Protein AF-A0A354I2G0-F1 (afdb_monomer_lite)

Structure (mmCIF, N/CA/C/O backbone):
data_AF-A0A354I2G0-F1
#
_entry.id   AF-A0A354I2G0-F1
#
loop_
_atom_site.group_PDB
_atom_site.id
_atom_site.type_symbol
_atom_site.label_atom_id
_atom_site.label_alt_id
_atom_site.label_comp_id
_atom_site.label_asym_id
_atom_site.label_entity_id
_atom_site.label_seq_id
_atom_site.pdbx_PDB_ins_code
_atom_site.Cartn_x
_atom_site.Cartn_y
_atom_site.Cartn_z
_atom_site.occupancy
_atom_site.B_iso_or_equiv
_atom_site.auth_seq_id
_atom_site.auth_comp_id
_atom_site.auth_asym_id
_atom_site.auth_atom_id
_atom_site.pdbx_PDB_model_num
ATOM 1 N N . MET A 1 1 ? 25.976 -7.163 1.289 1.00 33.53 1 MET A N 1
ATOM 2 C CA . MET A 1 1 ? 24.525 -7.352 1.067 1.00 33.53 1 MET A CA 1
ATOM 3 C C . MET A 1 1 ? 24.178 -6.792 -0.303 1.00 33.53 1 MET A C 1
ATOM 5 O O . MET A 1 1 ? 24.271 -5.586 -0.477 1.00 33.53 1 MET A O 1
ATOM 9 N N . GLY A 1 2 ? 23.880 -7.640 -1.290 1.00 37.50 2 GLY A N 1
ATOM 10 C CA . GLY A 1 2 ? 23.485 -7.170 -2.622 1.00 37.50 2 GLY A CA 1
ATOM 11 C C . GLY A 1 2 ? 22.076 -6.581 -2.589 1.00 37.50 2 GLY A C 1
ATOM 12 O O . GLY A 1 2 ? 21.170 -7.207 -2.040 1.00 37.50 2 GLY A O 1
ATOM 13 N N . LEU A 1 3 ? 21.894 -5.386 -3.153 1.00 42.41 3 LEU A N 1
ATOM 14 C CA . LEU A 1 3 ? 20.573 -4.836 -3.457 1.00 42.41 3 LEU A CA 1
ATOM 15 C C . LEU A 1 3 ? 19.829 -5.871 -4.312 1.00 42.41 3 LEU A C 1
ATOM 17 O O . LEU A 1 3 ? 20.297 -6.217 -5.397 1.00 42.41 3 LEU A O 1
ATOM 21 N N . LYS A 1 4 ? 18.706 -6.410 -3.819 1.00 52.19 4 LYS A N 1
ATOM 22 C CA . LYS A 1 4 ? 17.843 -7.268 -4.641 1.00 52.19 4 LYS A CA 1
ATOM 23 C C . LYS A 1 4 ? 17.420 -6.447 -5.858 1.00 52.19 4 LYS A C 1
ATOM 25 O O . LYS A 1 4 ? 16.772 -5.415 -5.705 1.00 52.19 4 LYS A O 1
ATOM 30 N N . LYS A 1 5 ? 17.821 -6.890 -7.051 1.00 59.59 5 LYS A N 1
ATOM 31 C CA . LYS A 1 5 ? 17.408 -6.283 -8.316 1.00 59.59 5 LYS A CA 1
ATOM 32 C C . LYS A 1 5 ? 15.882 -6.321 -8.356 1.00 59.59 5 LYS A C 1
ATOM 34 O O . LYS A 1 5 ? 15.290 -7.381 -8.186 1.00 59.59 5 LYS A O 1
ATOM 39 N N . GLN A 1 6 ? 15.247 -5.164 -8.501 1.00 67.69 6 GLN A N 1
ATOM 40 C CA . GLN A 1 6 ? 13.799 -5.095 -8.632 1.00 67.69 6 GLN A CA 1
ATOM 41 C C . GLN A 1 6 ? 13.417 -5.845 -9.922 1.00 67.69 6 GLN A C 1
ATOM 43 O O . GLN A 1 6 ? 13.826 -5.444 -11.006 1.00 67.69 6 GLN A O 1
ATOM 48 N N . GLU A 1 7 ? 12.696 -6.963 -9.820 1.00 82.50 7 GLU A N 1
ATOM 49 C CA . GLU A 1 7 ? 12.358 -7.805 -10.987 1.00 82.50 7 GLU A CA 1
ATOM 50 C C . GLU A 1 7 ? 11.074 -7.352 -11.695 1.00 82.50 7 GLU A C 1
ATOM 52 O O . GLU A 1 7 ? 10.722 -7.869 -12.754 1.00 82.50 7 GLU A O 1
ATOM 57 N N . ARG A 1 8 ? 10.343 -6.393 -11.112 1.00 89.38 8 ARG A N 1
ATOM 58 C CA . ARG A 1 8 ? 9.050 -5.907 -11.607 1.00 89.38 8 ARG A CA 1
ATOM 59 C C . ARG A 1 8 ? 8.933 -4.398 -11.497 1.00 89.38 8 ARG A C 1
ATOM 61 O O . ARG A 1 8 ? 9.442 -3.784 -10.563 1.00 89.38 8 ARG A O 1
ATOM 68 N N . CYS A 1 9 ? 8.217 -3.807 -12.446 1.00 92.06 9 CYS A N 1
ATOM 69 C CA . CYS A 1 9 ? 7.978 -2.376 -12.483 1.00 92.06 9 CYS A CA 1
ATOM 70 C C . CYS A 1 9 ? 7.007 -1.986 -11.368 1.00 92.06 9 CYS A C 1
ATOM 72 O O . CYS A 1 9 ? 5.858 -2.417 -11.378 1.00 92.06 9 CYS A O 1
ATOM 74 N N . MET A 1 10 ? 7.403 -1.073 -10.485 1.00 93.38 10 MET A N 1
ATOM 75 C CA . MET A 1 10 ? 6.540 -0.601 -9.393 1.00 93.38 10 MET A CA 1
ATOM 76 C C . MET A 1 10 ? 5.305 0.189 -9.858 1.00 93.38 10 MET A C 1
ATOM 78 O O . MET A 1 10 ? 4.366 0.391 -9.092 1.00 93.38 10 MET A O 1
ATOM 82 N N . GLY A 1 11 ? 5.270 0.612 -11.124 1.00 93.75 11 GLY A N 1
ATOM 83 C CA . GLY A 1 11 ? 4.133 1.318 -11.710 1.00 93.75 11 GLY A CA 1
ATOM 84 C C . GLY A 1 11 ? 3.026 0.423 -12.271 1.00 93.75 11 GLY A C 1
ATOM 85 O O . GLY A 1 11 ? 1.865 0.834 -12.265 1.00 93.75 11 GLY A O 1
ATOM 86 N N . CYS A 1 12 ? 3.367 -0.765 -12.786 1.00 94.12 12 CYS A N 1
ATOM 87 C CA . CYS A 1 12 ? 2.414 -1.657 -13.471 1.00 94.12 12 CYS A CA 1
ATOM 88 C C . CYS A 1 12 ? 2.581 -3.160 -13.181 1.00 94.12 12 CYS A C 1
ATOM 90 O O . CYS A 1 12 ? 1.804 -3.961 -13.697 1.00 94.12 12 CYS A O 1
ATOM 92 N N . MET A 1 13 ? 3.584 -3.544 -12.391 1.00 94.31 13 MET A N 1
ATOM 93 C CA 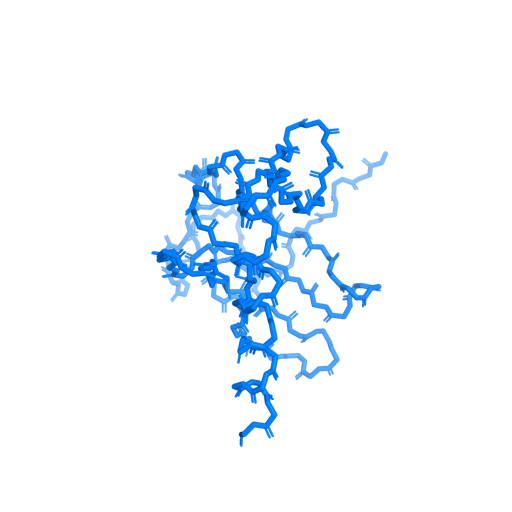. MET A 1 13 ? 3.915 -4.907 -11.948 1.00 94.31 13 MET A CA 1
ATOM 94 C C . MET A 1 13 ? 4.304 -5.920 -13.029 1.00 94.31 13 MET A C 1
ATOM 96 O O . MET A 1 13 ? 4.534 -7.100 -12.736 1.00 94.31 13 MET A O 1
ATOM 100 N N . LYS A 1 14 ? 4.468 -5.469 -14.275 1.00 91.75 14 LYS A N 1
ATOM 101 C CA . LYS A 1 14 ? 5.098 -6.280 -15.318 1.00 91.75 14 LYS A CA 1
ATOM 102 C C . LYS A 1 14 ? 6.573 -6.547 -14.981 1.00 91.75 14 LYS A C 1
ATOM 104 O O . LYS A 1 14 ? 7.194 -5.685 -14.348 1.00 91.75 14 LYS A O 1
ATOM 109 N N . PRO A 1 15 ? 7.126 -7.703 -15.393 1.00 88.56 15 PRO A N 1
ATOM 110 C CA . PRO A 1 15 ? 8.557 -7.971 -15.291 1.00 88.56 15 PRO A CA 1
ATOM 111 C C . PRO A 1 15 ? 9.384 -6.823 -15.878 1.00 88.56 15 PRO A C 1
ATOM 113 O O . PRO A 1 15 ? 8.990 -6.236 -16.887 1.00 88.56 15 PRO A O 1
ATOM 116 N N . LEU A 1 16 ? 10.490 -6.480 -15.222 1.00 80.31 16 LEU A N 1
ATOM 117 C CA . LEU A 1 16 ? 11.449 -5.504 -15.731 1.00 80.31 16 LEU A CA 1
ATOM 118 C C . LEU A 1 16 ? 12.427 -6.206 -16.664 1.00 80.31 16 LEU A C 1
ATOM 120 O O . LEU A 1 16 ? 13.171 -7.088 -16.247 1.00 80.31 16 LEU A O 1
ATOM 124 N N . ASP A 1 17 ? 12.442 -5.780 -17.917 1.00 71.25 17 ASP A N 1
ATOM 125 C CA . ASP A 1 17 ? 13.411 -6.191 -18.929 1.00 71.25 17 ASP A CA 1
ATOM 126 C C . ASP A 1 17 ? 14.645 -5.271 -18.991 1.00 71.25 17 ASP A C 1
ATOM 128 O O . ASP A 1 17 ? 15.557 -5.525 -19.772 1.00 71.25 17 ASP A O 1
ATOM 132 N N . TRP A 1 18 ? 14.700 -4.209 -18.177 1.00 64.44 18 TRP A N 1
ATOM 133 C CA . TRP A 1 18 ? 15.617 -3.091 -18.412 1.00 64.44 18 TRP A CA 1
ATOM 134 C C . TRP A 1 18 ? 15.700 -2.108 -17.208 1.00 64.44 18 TRP A C 1
ATOM 136 O O . TRP A 1 18 ? 15.004 -2.258 -16.201 1.00 64.44 18 TRP A O 1
ATOM 146 N N . ASP A 1 19 ? 16.586 -1.120 -17.302 1.00 63.09 19 ASP A N 1
ATOM 147 C CA . ASP A 1 19 ? 17.328 -0.448 -16.223 1.00 63.09 19 ASP A CA 1
ATOM 148 C C . ASP A 1 19 ? 16.883 1.008 -15.887 1.00 63.09 19 ASP A C 1
ATOM 150 O O . ASP A 1 19 ? 17.671 1.800 -15.370 1.00 63.09 19 ASP A O 1
ATOM 154 N N . GLY A 1 20 ? 15.601 1.375 -16.100 1.00 68.31 20 GLY A N 1
ATOM 155 C CA . GLY A 1 20 ? 15.055 2.710 -15.735 1.00 68.31 20 GLY A CA 1
ATOM 156 C C . GLY A 1 20 ? 13.507 2.888 -15.695 1.00 68.31 20 GLY A C 1
ATOM 157 O O . GLY A 1 20 ? 12.785 2.102 -15.085 1.00 68.31 20 GLY A O 1
ATOM 158 N N . ARG A 1 21 ? 12.989 3.945 -16.362 1.00 81.94 21 ARG A N 1
ATOM 159 C CA . ARG A 1 21 ? 11.584 4.274 -16.805 1.00 81.94 21 ARG A CA 1
ATOM 160 C C . ARG A 1 21 ? 10.736 3.277 -17.663 1.00 81.94 21 ARG A C 1
ATOM 162 O O . ARG A 1 21 ? 10.840 3.252 -18.887 1.00 81.94 21 ARG A O 1
ATOM 169 N N . CYS A 1 22 ? 9.861 2.474 -17.062 1.00 87.88 22 CYS A N 1
ATOM 170 C CA . CYS A 1 22 ? 9.281 1.263 -17.675 1.00 87.88 22 CYS A CA 1
ATOM 171 C C . CYS A 1 22 ? 8.781 1.411 -19.133 1.00 87.88 22 CYS A C 1
ATOM 173 O O . CYS A 1 22 ? 7.898 2.223 -19.392 1.00 87.88 22 CYS A O 1
ATOM 175 N N . SER A 1 23 ? 9.240 0.555 -20.055 1.00 87.44 23 SER A N 1
ATOM 176 C CA . SER A 1 23 ? 8.803 0.516 -21.467 1.00 87.44 23 SER A CA 1
ATOM 177 C C . SER A 1 23 ? 7.292 0.302 -21.648 1.00 87.44 23 SER A C 1
ATOM 179 O O . SER A 1 23 ? 6.692 0.796 -22.598 1.00 87.44 23 SER A O 1
ATOM 181 N N . SER A 1 24 ? 6.652 -0.404 -20.710 1.00 90.06 24 SER A N 1
ATOM 182 C CA . SER A 1 24 ? 5.223 -0.734 -20.775 1.00 90.06 24 SER A CA 1
ATOM 183 C C . SER A 1 24 ? 4.284 0.355 -20.252 1.00 90.06 24 SER A C 1
ATOM 185 O O . SER A 1 24 ? 3.132 0.397 -20.676 1.00 90.06 24 SER A O 1
ATOM 187 N N . CYS A 1 25 ? 4.704 1.173 -19.283 1.00 92.12 25 CYS A N 1
ATOM 188 C CA . CYS A 1 25 ? 3.816 2.159 -18.644 1.00 92.12 25 CYS A CA 1
ATOM 189 C C . CYS A 1 25 ? 4.446 3.539 -18.415 1.00 92.12 25 CYS A C 1
ATOM 191 O O . CYS A 1 25 ? 3.795 4.427 -17.872 1.00 92.12 25 CYS A O 1
ATOM 193 N N . GLY A 1 26 ? 5.713 3.723 -18.781 1.00 90.25 26 GLY A N 1
ATOM 194 C CA . GLY A 1 26 ? 6.455 4.972 -18.630 1.00 90.25 26 GLY A CA 1
ATOM 195 C C . GLY A 1 26 ? 6.839 5.336 -17.193 1.00 90.25 26 GLY A C 1
ATOM 196 O O . GLY A 1 26 ? 7.336 6.444 -16.987 1.00 90.25 26 GLY A O 1
ATOM 197 N N . PHE A 1 27 ? 6.612 4.455 -16.210 1.00 91.25 27 PHE A N 1
ATOM 198 C CA . PHE A 1 27 ? 6.908 4.720 -14.799 1.00 91.25 27 PHE A CA 1
ATOM 199 C C . PHE A 1 27 ? 8.414 4.783 -14.533 1.00 91.25 27 PHE A C 1
ATOM 201 O O . PHE A 1 27 ? 9.111 3.796 -14.752 1.00 91.25 27 PHE A O 1
ATOM 208 N N . ASP A 1 28 ? 8.892 5.917 -14.026 1.00 88.75 28 ASP A N 1
ATOM 209 C CA . ASP A 1 28 ? 10.288 6.155 -13.654 1.00 88.75 28 ASP A CA 1
ATOM 210 C C . ASP A 1 28 ? 10.448 6.102 -12.132 1.00 88.75 28 ASP A C 1
ATOM 212 O O . ASP A 1 28 ? 10.017 7.014 -11.426 1.00 88.75 28 ASP A O 1
ATOM 216 N N . GLN A 1 29 ? 11.065 5.032 -11.628 1.00 84.94 29 GLN A N 1
ATOM 217 C CA . GLN A 1 29 ? 11.270 4.847 -10.190 1.00 84.94 29 GLN A CA 1
ATOM 218 C C . GLN A 1 29 ? 12.225 5.894 -9.600 1.00 84.94 29 GLN A C 1
ATOM 220 O O . GLN A 1 29 ? 12.044 6.288 -8.453 1.00 84.94 29 GLN A O 1
ATOM 225 N N . ASN A 1 30 ? 13.181 6.406 -10.383 1.00 84.06 30 ASN A N 1
ATOM 226 C CA . ASN A 1 30 ? 14.151 7.399 -9.909 1.00 84.06 30 ASN A CA 1
ATOM 227 C C . ASN A 1 30 ? 13.527 8.786 -9.708 1.00 84.06 30 ASN A C 1
ATOM 229 O O . ASN A 1 30 ? 14.110 9.637 -9.043 1.00 84.06 30 ASN A O 1
ATOM 233 N N . LYS A 1 31 ? 12.349 9.025 -10.295 1.00 87.00 31 LYS A N 1
ATOM 234 C CA . LYS A 1 31 ? 11.596 10.281 -10.167 1.00 87.00 31 LYS A CA 1
ATOM 235 C C . LYS A 1 31 ? 10.363 10.149 -9.277 1.00 87.00 31 LYS A C 1
ATOM 237 O O . LYS A 1 31 ? 9.584 11.095 -9.180 1.00 87.00 31 LYS A O 1
ATOM 242 N N . TYR A 1 32 ? 10.148 8.984 -8.669 1.00 87.81 32 TYR A N 1
ATOM 243 C CA . TYR A 1 32 ? 8.983 8.755 -7.830 1.00 87.81 32 TYR A CA 1
ATOM 244 C C . TYR A 1 32 ? 9.200 9.371 -6.447 1.00 87.81 32 TYR A C 1
ATOM 246 O O . TYR A 1 32 ? 9.969 8.855 -5.640 1.00 87.81 32 TYR A O 1
ATOM 254 N N . LEU A 1 33 ? 8.517 10.486 -6.191 1.00 83.94 33 LEU A N 1
ATOM 255 C CA . LEU A 1 33 ? 8.482 11.125 -4.881 1.00 83.94 33 LEU A CA 1
ATOM 256 C C . LEU A 1 33 ? 7.438 10.419 -4.012 1.00 83.94 33 LEU A C 1
ATOM 258 O O . LEU A 1 33 ? 6.295 10.235 -4.430 1.00 83.94 33 LEU A O 1
ATOM 262 N N . VAL A 1 34 ? 7.856 9.990 -2.823 1.00 81.50 34 VAL A N 1
ATOM 263 C CA . VAL A 1 34 ? 7.011 9.290 -1.850 1.00 81.50 34 VAL A CA 1
ATOM 264 C C . VAL A 1 34 ? 6.685 10.266 -0.729 1.00 81.50 34 VAL A C 1
ATOM 266 O O . VAL A 1 34 ? 7.603 10.795 -0.105 1.00 81.50 34 VAL A O 1
ATOM 269 N N . GLU A 1 35 ? 5.399 10.491 -0.466 1.00 89.19 35 GLU A N 1
ATOM 270 C CA . GLU A 1 35 ? 4.982 11.233 0.725 1.00 89.19 35 GLU A CA 1
ATOM 271 C C . GLU A 1 35 ? 5.339 10.443 2.000 1.00 89.19 35 GLU A C 1
ATOM 273 O O . GLU A 1 35 ? 5.248 9.211 1.991 1.00 89.19 35 GLU A O 1
ATOM 278 N N . PRO A 1 36 ? 5.711 11.100 3.116 1.00 87.12 36 PRO A N 1
ATOM 279 C CA . PRO A 1 36 ? 6.193 10.418 4.326 1.00 87.12 36 PRO A CA 1
ATOM 280 C C . PRO A 1 36 ? 5.198 9.435 4.953 1.00 87.12 36 PRO A C 1
ATOM 282 O O . PRO A 1 36 ? 5.584 8.553 5.722 1.00 87.12 36 PRO A O 1
ATOM 285 N N . HIS A 1 37 ? 3.908 9.588 4.656 1.00 91.62 37 HIS A N 1
ATOM 286 C CA . HIS A 1 37 ? 2.869 8.700 5.156 1.00 91.62 37 HIS A CA 1
ATOM 287 C C . HIS A 1 37 ? 2.525 7.564 4.199 1.00 91.62 37 HIS A C 1
ATOM 289 O O . HIS A 1 37 ? 1.716 6.731 4.588 1.00 91.62 37 HIS A O 1
ATOM 295 N N . TYR A 1 38 ? 3.094 7.474 2.997 1.00 94.50 38 TYR A N 1
ATOM 296 C CA . TYR A 1 38 ? 2.869 6.349 2.082 1.00 94.50 38 TYR A CA 1
ATOM 297 C C . TYR A 1 38 ? 3.794 5.176 2.389 1.00 94.50 38 TYR A C 1
ATOM 299 O O . TYR A 1 38 ? 4.947 5.357 2.775 1.00 94.50 38 TYR A O 1
ATOM 307 N N . LEU A 1 39 ? 3.318 3.952 2.153 1.00 94.75 39 LEU A N 1
ATOM 308 C CA . LEU A 1 39 ? 4.213 2.797 2.153 1.00 94.75 39 LEU A CA 1
ATOM 309 C C . LEU A 1 39 ? 5.270 2.935 1.037 1.00 94.75 39 LEU A C 1
ATOM 311 O O . LEU A 1 39 ? 4.913 3.267 -0.099 1.00 94.75 39 LEU A O 1
ATOM 315 N N . PRO A 1 40 ? 6.557 2.659 1.326 1.00 93.00 40 PRO A N 1
ATOM 316 C CA . PRO A 1 40 ? 7.604 2.661 0.311 1.00 93.00 40 PRO A CA 1
ATOM 317 C C . PRO A 1 40 ? 7.349 1.665 -0.830 1.00 93.00 40 PRO A C 1
ATOM 319 O O . PRO A 1 40 ? 6.706 0.625 -0.668 1.00 93.00 40 PRO A O 1
ATOM 322 N N . LEU A 1 41 ? 7.923 1.955 -2.001 1.00 93.25 41 LEU A N 1
ATOM 323 C CA . LEU A 1 41 ? 7.923 1.005 -3.113 1.00 93.25 41 LEU A CA 1
ATOM 324 C C . LEU A 1 41 ? 8.639 -0.291 -2.717 1.00 93.25 41 LEU A C 1
ATOM 326 O O . LEU A 1 41 ? 9.719 -0.268 -2.129 1.00 93.25 41 LEU A O 1
ATOM 330 N N . GLY A 1 42 ? 8.058 -1.426 -3.092 1.00 92.81 42 GLY A N 1
ATOM 331 C CA . GLY A 1 42 ? 8.600 -2.746 -2.795 1.00 92.81 42 GLY A CA 1
ATOM 332 C C . GLY A 1 42 ? 8.329 -3.236 -1.374 1.00 92.81 42 GLY A C 1
ATOM 333 O O . GLY A 1 42 ? 8.779 -4.334 -1.047 1.00 92.81 42 GLY A O 1
ATOM 334 N N . THR A 1 43 ? 7.593 -2.486 -0.540 1.00 93.81 43 THR A N 1
ATOM 335 C CA . THR A 1 43 ? 7.164 -2.981 0.774 1.00 93.81 43 THR A CA 1
ATOM 336 C C . THR A 1 43 ? 6.430 -4.310 0.619 1.00 93.81 43 THR A C 1
ATOM 338 O O . THR A 1 43 ? 5.520 -4.451 -0.198 1.00 93.81 43 THR A O 1
ATOM 341 N N . LEU A 1 44 ? 6.854 -5.294 1.411 1.00 94.69 44 LEU A N 1
ATOM 342 C CA . LEU A 1 44 ? 6.304 -6.641 1.418 1.00 94.69 44 LEU A CA 1
ATOM 343 C C . LEU A 1 44 ? 5.284 -6.774 2.548 1.00 94.69 44 LEU A C 1
ATOM 345 O O . LEU A 1 44 ? 5.610 -6.557 3.714 1.00 94.69 44 LEU A O 1
ATOM 349 N N . LEU A 1 45 ? 4.055 -7.145 2.203 1.00 95.06 45 LEU A N 1
ATOM 350 C CA . LEU A 1 45 ? 2.959 -7.365 3.144 1.00 95.06 45 LEU A CA 1
ATOM 351 C C . LEU A 1 45 ? 2.682 -8.858 3.296 1.00 95.06 45 LEU A C 1
ATOM 353 O O . LEU A 1 45 ? 3.013 -9.650 2.412 1.00 95.06 45 LEU A O 1
ATOM 357 N N . LYS A 1 46 ? 2.055 -9.225 4.421 1.00 94.88 46 LYS A N 1
ATOM 358 C CA . LYS A 1 46 ? 1.624 -10.595 4.736 1.00 94.88 46 LYS A CA 1
ATOM 359 C C . LYS A 1 46 ? 2.718 -11.621 4.411 1.00 94.88 46 LYS A C 1
ATOM 361 O O . LYS A 1 46 ? 2.589 -12.429 3.502 1.00 94.88 46 LYS A O 1
ATOM 366 N N . ASN A 1 47 ? 3.846 -11.517 5.115 1.00 93.25 47 ASN A N 1
ATOM 367 C CA . ASN A 1 47 ? 5.010 -12.397 4.947 1.00 93.25 47 ASN A CA 1
ATOM 368 C C . ASN A 1 47 ? 5.570 -12.468 3.510 1.00 93.25 47 ASN A C 1
ATOM 370 O O . ASN A 1 47 ? 6.198 -13.454 3.138 1.00 93.25 47 ASN A O 1
ATOM 374 N N . GLY A 1 48 ? 5.372 -11.419 2.708 1.00 93.75 48 GLY A N 1
ATOM 375 C CA . GLY A 1 48 ? 5.873 -11.344 1.338 1.00 93.75 48 GLY A CA 1
ATOM 376 C C . GLY A 1 48 ? 4.889 -11.791 0.266 1.00 93.75 48 GLY A C 1
ATOM 377 O O . GLY A 1 48 ? 5.237 -11.699 -0.904 1.00 93.75 48 GLY A O 1
ATOM 378 N N . GLU A 1 49 ? 3.669 -12.203 0.610 1.00 96.88 49 GLU A N 1
ATOM 379 C CA . GLU A 1 49 ? 2.654 -12.578 -0.385 1.00 96.88 49 GLU A CA 1
ATOM 380 C C . GLU A 1 49 ? 2.298 -11.418 -1.325 1.00 96.88 49 GLU A C 1
ATOM 382 O O . GLU A 1 49 ? 2.063 -11.639 -2.512 1.00 96.88 49 GLU A O 1
ATOM 387 N N . TYR A 1 50 ? 2.309 -10.183 -0.816 1.00 97.25 50 TYR A N 1
ATOM 388 C CA . TYR A 1 50 ? 1.982 -8.995 -1.600 1.00 97.25 50 TYR A CA 1
ATOM 389 C C . TYR A 1 50 ? 3.133 -8.000 -1.604 1.00 97.25 50 TYR A C 1
ATOM 391 O O . TYR A 1 50 ? 3.694 -7.677 -0.558 1.00 97.25 50 TYR A O 1
ATOM 399 N N . MET A 1 51 ? 3.447 -7.471 -2.782 1.00 96.94 51 MET A N 1
ATOM 400 C CA . MET A 1 51 ? 4.426 -6.404 -2.963 1.00 96.94 51 MET A CA 1
ATOM 401 C C . MET A 1 51 ? 3.726 -5.098 -3.334 1.00 96.94 51 MET A C 1
ATOM 403 O O . MET A 1 51 ? 2.940 -5.063 -4.283 1.00 96.94 51 MET A O 1
ATOM 407 N N . VAL A 1 52 ? 4.031 -4.029 -2.603 1.00 96.69 52 VAL A N 1
ATOM 408 C CA . VAL A 1 52 ? 3.485 -2.683 -2.816 1.00 96.69 52 VAL A CA 1
ATOM 409 C C . VAL A 1 52 ? 4.245 -1.962 -3.932 1.00 96.69 52 VAL A C 1
ATOM 411 O O . VAL A 1 52 ? 5.471 -1.981 -3.987 1.00 96.69 52 VAL A O 1
ATOM 414 N N . GLY A 1 53 ? 3.509 -1.313 -4.828 1.00 95.88 53 GLY A N 1
ATOM 415 C CA . GLY A 1 53 ? 4.003 -0.412 -5.865 1.00 95.88 53 GLY A CA 1
ATOM 416 C C . GLY A 1 53 ? 3.576 1.030 -5.645 1.00 95.88 53 GLY A C 1
ATOM 417 O O . GLY A 1 53 ? 3.330 1.462 -4.524 1.00 95.88 53 GLY A O 1
ATOM 418 N N . ARG A 1 54 ? 3.479 1.790 -6.740 1.00 95.94 54 ARG A N 1
ATOM 419 C CA . ARG A 1 54 ? 3.080 3.201 -6.686 1.00 95.94 54 ARG A CA 1
ATOM 420 C C . ARG A 1 54 ? 1.672 3.384 -6.119 1.00 95.94 54 ARG A C 1
ATOM 422 O O . ARG A 1 54 ? 0.811 2.518 -6.286 1.00 95.94 54 ARG A O 1
ATOM 429 N N . VAL A 1 55 ? 1.410 4.565 -5.575 1.00 96.94 55 VAL A N 1
ATOM 430 C CA . VAL A 1 55 ? 0.058 5.014 -5.242 1.00 96.94 55 VAL A CA 1
ATOM 431 C C . VAL A 1 55 ? -0.748 5.187 -6.532 1.00 96.94 55 VAL A C 1
ATOM 433 O O . VAL A 1 55 ? -0.280 5.758 -7.521 1.00 96.94 55 VAL A O 1
ATOM 436 N N . LEU A 1 56 ? -1.957 4.634 -6.531 1.00 96.31 56 LEU A N 1
ATOM 437 C CA . LEU A 1 56 ? -2.969 4.799 -7.574 1.00 96.31 56 LEU A CA 1
ATOM 438 C C . LEU A 1 56 ? -3.926 5.944 -7.245 1.00 96.31 56 LEU A C 1
ATOM 440 O O . LEU A 1 56 ? -4.414 6.600 -8.161 1.00 96.31 56 LEU A O 1
ATOM 444 N N . GLY A 1 57 ? -4.166 6.192 -5.958 1.00 95.19 57 GLY A N 1
ATOM 445 C CA . GLY A 1 57 ? -4.933 7.333 -5.482 1.00 95.19 57 GLY A CA 1
ATOM 446 C C . GLY A 1 57 ? -4.982 7.397 -3.960 1.00 95.19 57 GLY A C 1
ATOM 447 O O . GLY A 1 57 ? -4.851 6.379 -3.281 1.00 95.19 57 GLY A O 1
ATOM 448 N N . GLU A 1 58 ? -5.202 8.598 -3.446 1.00 95.12 58 GLU A N 1
ATOM 449 C CA . GLU A 1 58 ? -5.465 8.881 -2.039 1.00 95.12 58 GLU A CA 1
ATOM 450 C C . GLU A 1 58 ? -6.746 9.714 -1.946 1.00 95.12 58 GLU A C 1
ATOM 452 O O . GLU A 1 58 ? -6.968 10.631 -2.739 1.00 95.12 58 GLU A O 1
ATOM 457 N N . GLY A 1 59 ? -7.597 9.375 -0.984 1.00 89.50 59 GLY A N 1
ATOM 458 C CA . GLY A 1 59 ? -8.766 10.165 -0.616 1.00 89.50 59 GLY A CA 1
ATOM 459 C C . GLY A 1 59 ? -8.908 10.223 0.900 1.00 89.50 59 GLY A C 1
ATOM 460 O O . GLY A 1 59 ? -8.132 9.611 1.628 1.00 89.50 59 GLY A O 1
ATOM 461 N N . GLY A 1 60 ? -9.940 10.908 1.397 1.00 87.19 60 GLY A N 1
ATOM 462 C CA . GLY A 1 60 ? -10.108 11.135 2.841 1.00 87.19 60 GLY A CA 1
ATOM 463 C C . GLY A 1 60 ? -10.200 9.871 3.710 1.00 87.19 60 GLY A C 1
ATOM 464 O O . GLY A 1 60 ? -10.001 9.954 4.916 1.00 87.19 60 GLY A O 1
ATOM 465 N N . PHE A 1 61 ? -10.473 8.704 3.119 1.00 87.62 61 PHE A N 1
ATOM 466 C CA . PHE A 1 61 ? -10.667 7.440 3.837 1.00 87.62 61 PHE A CA 1
ATOM 467 C C . PHE A 1 61 ? -9.517 6.438 3.689 1.00 87.62 61 PHE A C 1
ATOM 469 O O . PHE A 1 61 ? -9.513 5.417 4.379 1.00 87.62 61 PHE A O 1
ATOM 476 N N . GLY A 1 62 ? -8.564 6.675 2.788 1.00 94.50 62 GLY A N 1
ATOM 477 C CA . GLY A 1 62 ? -7.491 5.716 2.580 1.00 94.50 62 GLY A CA 1
ATOM 478 C C . GLY A 1 62 ? -6.634 5.950 1.353 1.00 94.50 62 GLY A C 1
ATOM 479 O O . GLY A 1 62 ? -6.881 6.839 0.534 1.00 94.50 62 GLY A O 1
ATOM 480 N N . ILE A 1 63 ? -5.641 5.077 1.228 1.00 96.75 63 ILE A N 1
ATOM 481 C CA . ILE A 1 63 ? -4.654 5.087 0.152 1.00 96.75 63 ILE A CA 1
ATOM 482 C C . ILE A 1 63 ? -4.816 3.794 -0.641 1.00 96.75 63 ILE A C 1
ATOM 484 O O . ILE A 1 63 ? -4.948 2.712 -0.075 1.00 96.75 63 ILE A O 1
ATOM 488 N N . THR A 1 64 ? -4.828 3.891 -1.964 1.00 97.31 64 THR A N 1
ATOM 489 C CA . THR A 1 64 ? -4.862 2.729 -2.854 1.00 97.31 64 THR A CA 1
ATOM 490 C C . THR A 1 64 ? -3.538 2.623 -3.587 1.00 97.31 64 THR A C 1
ATOM 492 O O . THR A 1 64 ? -3.134 3.557 -4.278 1.00 97.31 64 THR A O 1
ATOM 495 N N . TYR A 1 65 ? -2.882 1.474 -3.482 1.00 97.88 65 TYR A N 1
ATOM 496 C CA . TYR A 1 65 ? -1.603 1.181 -4.117 1.00 97.88 65 TYR A CA 1
ATOM 497 C C . TYR A 1 65 ? -1.773 0.175 -5.252 1.00 97.88 65 TYR A C 1
ATOM 499 O O . TYR A 1 65 ? -2.628 -0.713 -5.209 1.00 97.88 65 TYR A O 1
ATOM 507 N N . MET A 1 66 ? -0.901 0.272 -6.252 1.00 98.00 66 MET A N 1
ATOM 508 C CA . MET A 1 66 ? -0.618 -0.843 -7.144 1.00 98.00 66 MET A CA 1
ATOM 509 C C . MET A 1 66 ? 0.012 -1.949 -6.304 1.00 98.00 66 MET A C 1
ATOM 511 O O . MET A 1 66 ? 0.905 -1.678 -5.508 1.00 98.00 66 MET A O 1
ATOM 515 N N . GLY A 1 67 ? -0.425 -3.184 -6.487 1.00 97.81 67 GLY A N 1
ATOM 516 C CA . GLY A 1 67 ? 0.121 -4.336 -5.791 1.00 97.81 67 GLY A CA 1
ATOM 517 C C . GLY A 1 67 ? 0.425 -5.479 -6.741 1.00 97.81 67 GLY A C 1
ATOM 518 O O . GLY A 1 67 ? -0.108 -5.554 -7.851 1.00 97.81 67 GLY A O 1
ATOM 519 N N . PHE A 1 68 ? 1.274 -6.389 -6.290 1.00 97.81 68 PHE A N 1
ATOM 520 C CA . PHE A 1 68 ? 1.510 -7.662 -6.952 1.00 97.81 68 PHE A CA 1
ATOM 521 C C . PHE A 1 68 ? 1.339 -8.799 -5.955 1.00 97.81 68 PHE A C 1
ATOM 523 O O . PHE A 1 68 ? 2.020 -8.816 -4.933 1.00 97.81 68 PHE A O 1
ATOM 530 N N . ASP A 1 69 ? 0.438 -9.724 -6.264 1.00 97.69 69 ASP A N 1
ATOM 531 C CA . ASP A 1 69 ? 0.279 -10.986 -5.548 1.00 97.69 69 ASP A CA 1
ATOM 532 C C . ASP A 1 69 ? 1.301 -11.989 -6.099 1.00 97.69 69 ASP A C 1
ATOM 534 O O . ASP A 1 69 ? 1.273 -12.329 -7.286 1.00 97.69 69 ASP A O 1
ATOM 538 N N . GLN A 1 70 ? 2.228 -12.435 -5.251 1.00 94.50 70 GLN A N 1
ATOM 539 C CA . GLN A 1 70 ? 3.292 -13.360 -5.641 1.00 94.50 70 GLN A CA 1
ATOM 540 C C . GLN A 1 70 ? 2.803 -14.799 -5.830 1.00 94.50 70 GLN A C 1
ATOM 542 O O . GLN A 1 70 ? 3.433 -15.549 -6.572 1.00 94.50 70 GLN A O 1
ATOM 547 N N . ASN A 1 71 ? 1.686 -15.180 -5.209 1.00 95.62 71 ASN A N 1
ATOM 548 C CA . ASN A 1 71 ? 1.119 -16.521 -5.329 1.00 95.62 71 ASN A CA 1
ATOM 549 C C . ASN A 1 71 ? 0.326 -16.657 -6.630 1.00 95.62 71 ASN A C 1
ATOM 551 O O . ASN A 1 71 ? 0.473 -17.637 -7.356 1.00 95.62 71 ASN A O 1
ATOM 555 N N . LEU A 1 72 ? -0.493 -15.650 -6.941 1.00 96.19 72 LEU A N 1
ATOM 556 C CA . LEU A 1 72 ? -1.306 -15.619 -8.161 1.00 96.19 72 LEU A CA 1
ATOM 557 C C . LEU A 1 72 ? -0.551 -15.053 -9.371 1.00 96.19 72 LEU A C 1
ATOM 559 O O . LEU A 1 72 ? -1.056 -15.091 -10.492 1.00 96.19 72 LEU A O 1
ATOM 563 N N . LEU A 1 73 ? 0.652 -14.515 -9.150 1.00 94.69 73 LEU A N 1
ATOM 564 C CA . LEU A 1 73 ? 1.475 -13.832 -10.149 1.00 94.69 73 LEU A CA 1
ATOM 565 C C . LEU A 1 73 ? 0.714 -12.727 -10.898 1.00 94.69 73 LEU A C 1
ATOM 567 O O . LEU A 1 73 ? 0.925 -12.490 -12.092 1.00 94.69 73 LEU A O 1
ATOM 571 N N . SER A 1 74 ? -0.164 -12.027 -10.184 1.00 96.06 74 SER A N 1
ATOM 572 C CA . SER A 1 74 ? -1.111 -11.078 -10.760 1.00 96.06 74 SER A CA 1
ATOM 573 C C . SER A 1 74 ? -1.020 -9.702 -10.116 1.00 96.06 74 SER A C 1
ATOM 575 O O . SER A 1 74 ? -0.743 -9.562 -8.925 1.00 96.06 74 SER A O 1
ATOM 577 N N . ARG A 1 75 ? -1.313 -8.664 -10.906 1.00 96.62 75 ARG A N 1
ATOM 578 C CA . ARG A 1 75 ? -1.502 -7.307 -10.382 1.00 96.62 75 ARG A CA 1
ATOM 579 C C . ARG A 1 75 ? -2.792 -7.227 -9.565 1.00 96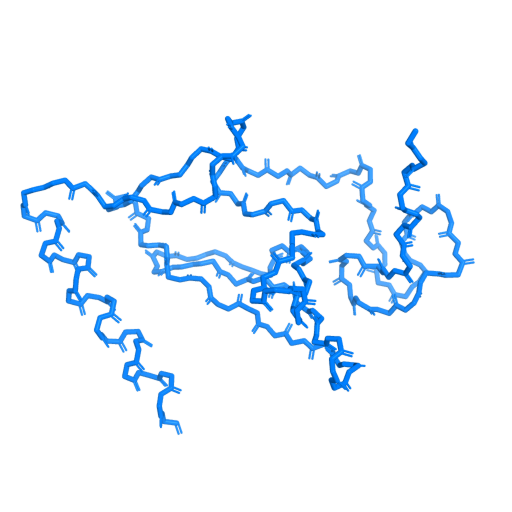.62 75 ARG A C 1
ATOM 581 O O . ARG A 1 75 ? -3.817 -7.762 -9.983 1.00 96.62 75 ARG A O 1
ATOM 588 N N . VAL A 1 76 ? -2.744 -6.494 -8.464 1.00 97.81 76 VAL A N 1
ATOM 589 C CA . VAL A 1 76 ? -3.884 -6.223 -7.581 1.00 97.81 76 VAL A CA 1
ATOM 590 C C . VAL A 1 76 ? -3.909 -4.743 -7.204 1.00 97.81 76 VAL A C 1
ATOM 592 O O . VAL A 1 76 ? -2.931 -4.024 -7.411 1.00 97.81 76 VAL A O 1
ATOM 595 N N . ALA A 1 77 ? -5.025 -4.278 -6.651 1.00 97.56 77 ALA A N 1
ATOM 596 C CA . ALA A 1 77 ? -5.075 -3.016 -5.926 1.00 97.56 77 ALA A CA 1
ATOM 597 C C . ALA A 1 77 ? -5.030 -3.322 -4.425 1.00 97.56 77 ALA A C 1
ATOM 599 O O . ALA A 1 77 ? -5.800 -4.151 -3.945 1.00 97.56 77 ALA A O 1
ATOM 600 N N . ILE A 1 78 ? -4.134 -2.668 -3.692 1.00 97.62 78 ILE A N 1
ATOM 601 C CA . ILE A 1 78 ? -4.044 -2.784 -2.233 1.00 97.62 78 ILE A CA 1
ATOM 602 C C . ILE A 1 78 ? -4.665 -1.522 -1.651 1.00 97.62 78 ILE A C 1
ATOM 604 O O . ILE A 1 78 ? -4.136 -0.431 -1.852 1.00 97.62 78 ILE A O 1
ATOM 608 N N . LYS A 1 79 ? -5.793 -1.658 -0.955 1.00 96.12 79 LYS A N 1
ATOM 609 C CA . LYS A 1 79 ? -6.461 -0.542 -0.281 1.00 96.12 79 LYS A CA 1
ATOM 610 C C . LYS A 1 79 ? -6.040 -0.536 1.185 1.00 96.12 79 LYS A C 1
ATOM 612 O O . LYS A 1 79 ? -6.259 -1.505 1.904 1.00 96.12 79 LYS A O 1
ATOM 617 N N . GLU A 1 80 ? -5.430 0.552 1.616 1.00 96.31 80 GLU A N 1
ATOM 618 C CA . GLU A 1 80 ? -5.065 0.806 3.001 1.00 96.31 80 GLU A CA 1
ATOM 619 C C . GLU A 1 80 ? -6.102 1.726 3.640 1.00 96.31 80 GLU A C 1
ATOM 621 O O . GLU A 1 80 ? -6.410 2.795 3.105 1.00 96.31 80 GLU A O 1
ATOM 626 N N . TYR A 1 81 ? -6.616 1.330 4.804 1.00 96.38 81 TYR A N 1
ATOM 627 C CA . TYR A 1 81 ? -7.424 2.222 5.623 1.00 96.38 81 TYR A CA 1
ATOM 628 C C . TYR A 1 81 ? -6.519 3.267 6.284 1.00 96.38 81 TYR A C 1
ATOM 630 O O . TYR A 1 81 ? -5.765 2.967 7.209 1.00 96.38 81 TYR A O 1
ATOM 638 N N . TYR A 1 82 ? -6.593 4.495 5.778 1.00 95.56 82 TYR A N 1
ATOM 639 C CA . TYR A 1 82 ? -5.800 5.632 6.237 1.00 95.56 82 TYR A CA 1
ATOM 640 C C . TYR A 1 82 ? -6.691 6.882 6.235 1.00 95.56 82 TYR A C 1
ATOM 642 O O . TYR A 1 82 ? -6.697 7.642 5.266 1.00 95.56 82 TYR A O 1
ATOM 650 N N . PRO A 1 83 ? -7.528 7.075 7.268 1.00 94.12 83 PRO A N 1
ATOM 651 C CA . PRO A 1 83 ? -8.434 8.214 7.323 1.00 94.12 83 PRO A CA 1
ATOM 652 C C . PRO A 1 83 ? -7.652 9.502 7.618 1.00 94.12 83 PRO A C 1
ATOM 654 O O . PRO A 1 83 ? -7.231 9.753 8.752 1.00 94.12 83 PRO A O 1
ATOM 657 N N . VAL A 1 84 ? -7.449 10.319 6.585 1.00 8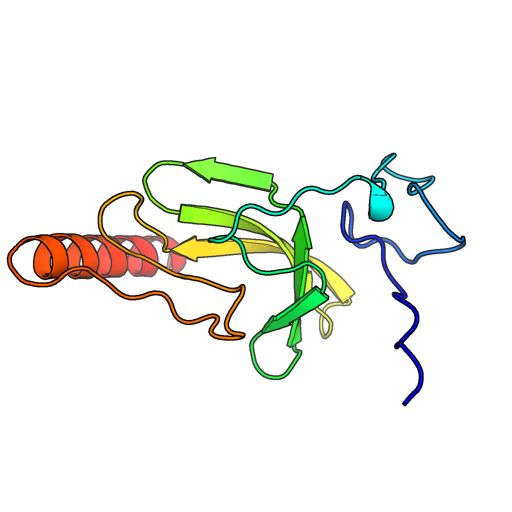9.44 84 VAL A N 1
ATOM 658 C CA . VAL A 1 84 ? -6.641 11.545 6.645 1.00 89.44 84 VAL A CA 1
ATOM 659 C C . VAL A 1 84 ? -7.140 12.455 7.771 1.00 89.44 84 VAL A C 1
ATOM 661 O O . VAL A 1 84 ? -8.336 12.692 7.914 1.00 89.44 84 VAL A O 1
ATOM 664 N N . GLY A 1 85 ? -6.215 12.955 8.594 1.00 88.69 85 GLY A N 1
ATOM 665 C CA . GLY A 1 85 ? -6.528 13.821 9.737 1.00 88.69 85 GLY A CA 1
ATOM 666 C C . GLY A 1 85 ? -6.940 13.085 11.018 1.00 88.69 85 GLY A C 1
ATOM 667 O O . GLY A 1 85 ? -6.983 13.711 12.074 1.00 88.69 85 GLY A O 1
ATOM 668 N N . TYR A 1 86 ? -7.166 11.769 10.966 1.00 90.44 86 TYR A N 1
ATOM 669 C CA . TYR A 1 86 ? -7.487 10.943 12.141 1.00 90.44 86 TYR A CA 1
ATOM 670 C C . TYR A 1 86 ? -6.358 9.990 12.540 1.00 90.44 86 TYR A C 1
ATOM 672 O O . TYR A 1 86 ? -6.383 9.426 13.638 1.00 90.44 86 TYR A O 1
ATOM 680 N N . VAL A 1 87 ? -5.373 9.811 11.660 1.00 93.81 87 VAL A N 1
ATOM 681 C CA . VAL A 1 87 ? -4.212 8.951 11.877 1.00 93.81 87 VAL A CA 1
ATOM 682 C C . VAL A 1 87 ? -2.910 9.650 11.512 1.00 93.81 87 VAL A C 1
ATOM 684 O O . VAL A 1 87 ? -2.900 10.631 10.764 1.00 93.81 87 VAL A O 1
ATOM 687 N N . SER A 1 88 ? -1.810 9.095 12.006 1.00 91.88 88 SER A N 1
ATOM 688 C CA . SER A 1 88 ? -0.463 9.399 11.551 1.00 91.88 88 SER A CA 1
ATOM 689 C C . SER A 1 88 ? 0.345 8.130 11.301 1.00 91.88 88 SER A C 1
ATOM 691 O O . SER A 1 88 ? 0.134 7.076 11.913 1.00 91.88 88 SER A O 1
ATOM 693 N N . ARG A 1 89 ? 1.303 8.265 10.390 1.00 92.19 89 ARG A N 1
ATOM 694 C CA . ARG A 1 89 ? 2.411 7.347 10.165 1.00 92.19 89 ARG A CA 1
ATOM 695 C C . ARG A 1 89 ? 3.609 8.162 9.702 1.00 92.19 89 ARG A C 1
ATOM 697 O O . ARG A 1 89 ? 3.441 9.086 8.913 1.00 92.19 89 ARG A O 1
ATOM 704 N N . ASP A 1 90 ? 4.793 7.774 10.155 1.00 84.88 90 ASP A N 1
ATOM 705 C CA . ASP A 1 90 ? 6.054 8.278 9.627 1.00 84.88 90 ASP A CA 1
ATOM 706 C C . ASP A 1 90 ? 6.920 7.089 9.209 1.00 84.88 90 ASP A C 1
ATOM 708 O O . ASP A 1 90 ? 7.499 6.398 10.047 1.00 84.88 90 ASP A O 1
ATOM 712 N N . VAL A 1 91 ? 6.988 6.823 7.904 1.00 85.19 91 VAL A N 1
ATOM 713 C CA . VAL A 1 91 ? 7.777 5.693 7.392 1.00 85.19 91 VAL A CA 1
ATOM 714 C C . VAL A 1 91 ? 9.279 5.979 7.395 1.00 85.19 91 VAL A C 1
ATOM 716 O O . VAL A 1 91 ? 10.066 5.046 7.219 1.00 85.19 91 VAL A O 1
ATOM 719 N N . SER A 1 92 ? 9.697 7.234 7.608 1.00 79.38 92 SER A N 1
ATOM 720 C CA . SER A 1 92 ? 11.114 7.620 7.608 1.00 79.38 92 SER A CA 1
ATOM 721 C C . SER A 1 92 ? 11.884 7.015 8.784 1.00 79.38 92 SER A C 1
ATOM 723 O O . SER A 1 92 ? 13.075 6.733 8.662 1.00 79.38 92 SER A O 1
ATOM 725 N N . VAL A 1 93 ? 11.191 6.717 9.887 1.00 79.38 93 VAL A N 1
ATOM 726 C CA . VAL A 1 93 ? 11.756 6.037 11.064 1.00 79.38 93 VAL A CA 1
ATOM 727 C C . VAL A 1 93 ? 11.686 4.506 10.968 1.00 79.38 93 VAL A C 1
ATOM 729 O O . VAL A 1 93 ? 11.974 3.810 11.939 1.00 79.38 93 VAL A O 1
ATOM 732 N N . GLY A 1 94 ? 11.307 3.965 9.804 1.00 79.19 94 GLY A N 1
ATOM 733 C CA . GLY A 1 94 ? 11.189 2.521 9.572 1.00 79.19 94 GLY A CA 1
ATOM 734 C C . GLY A 1 94 ? 9.954 1.880 10.208 1.00 79.19 94 GLY A C 1
ATOM 735 O O . GLY A 1 94 ? 9.859 0.656 10.262 1.00 79.19 94 GLY A O 1
ATOM 736 N N . ASP A 1 95 ? 9.007 2.690 10.681 1.00 83.12 95 ASP A N 1
ATOM 737 C CA . ASP A 1 95 ? 7.756 2.225 11.262 1.00 83.12 95 ASP A CA 1
ATOM 738 C C . ASP A 1 95 ? 6.600 2.394 10.274 1.00 83.12 95 ASP A C 1
ATOM 740 O O . ASP A 1 95 ? 6.197 3.499 9.913 1.00 83.12 95 ASP A O 1
ATOM 744 N N . TYR A 1 96 ? 6.046 1.270 9.831 1.00 89.50 96 TYR A N 1
ATOM 745 C CA . TYR A 1 96 ? 4.964 1.252 8.848 1.00 89.50 96 TYR A CA 1
ATOM 746 C C . TYR A 1 96 ? 3.569 1.209 9.488 1.00 89.50 96 TYR A C 1
ATOM 748 O O . TYR A 1 96 ? 2.565 1.117 8.776 1.00 89.50 96 TYR A O 1
ATOM 756 N N . THR A 1 97 ? 3.497 1.311 10.817 1.00 90.12 97 THR A N 1
ATOM 757 C CA . THR A 1 97 ? 2.260 1.232 11.596 1.00 90.12 97 THR A CA 1
ATOM 758 C C . THR A 1 97 ? 1.465 2.531 11.518 1.00 90.12 97 THR A C 1
ATOM 760 O O . THR A 1 97 ? 1.966 3.610 11.836 1.00 90.12 97 THR A O 1
ATOM 763 N N . VAL A 1 98 ? 0.186 2.415 11.167 1.00 92.62 98 VAL A N 1
ATOM 764 C CA . VAL A 1 98 ? -0.785 3.512 11.251 1.00 92.62 98 VAL A CA 1
ATOM 765 C C . VAL A 1 98 ? -1.264 3.656 12.695 1.00 92.62 98 VAL A C 1
ATOM 767 O O . VAL A 1 98 ? -1.679 2.678 13.319 1.00 92.62 98 VAL A O 1
ATOM 770 N N . ARG A 1 99 ? -1.229 4.877 13.234 1.00 91.94 99 ARG A N 1
ATOM 771 C CA . ARG A 1 99 ? -1.689 5.183 14.594 1.00 91.94 99 ARG A CA 1
ATOM 772 C C . ARG A 1 99 ? -2.830 6.183 14.564 1.00 91.94 99 ARG A C 1
ATOM 774 O O . ARG A 1 99 ? -2.680 7.261 14.006 1.00 91.94 99 ARG A O 1
ATOM 781 N N . SER A 1 100 ? -3.948 5.852 15.203 1.00 92.50 100 SER A N 1
ATOM 782 C CA . SER A 1 100 ? -5.057 6.790 15.395 1.00 92.50 100 SER A CA 1
ATOM 783 C C . SER A 1 100 ? -4.739 7.819 16.473 1.00 92.50 100 SER A C 1
ATOM 785 O O . SER A 1 100 ? -4.187 7.468 17.521 1.00 92.50 100 SER A O 1
ATOM 787 N N . TYR A 1 101 ? -5.192 9.054 16.283 1.00 90.31 101 TYR A N 1
ATOM 788 C CA . TYR A 1 101 ? -5.219 10.034 17.363 1.00 90.31 101 TYR A CA 1
ATOM 789 C C . TYR A 1 101 ? -6.190 9.602 18.474 1.00 90.31 101 TYR A C 1
ATOM 791 O O . TYR A 1 101 ? -7.176 8.904 18.236 1.00 90.31 101 TYR A O 1
ATOM 799 N N . GLY A 1 102 ? -5.888 9.987 19.715 1.00 89.12 102 GLY A N 1
ATOM 800 C CA . GLY A 1 102 ? -6.685 9.620 20.887 1.00 89.12 102 GLY A CA 1
ATOM 801 C C . GLY A 1 102 ? -8.026 10.359 20.995 1.00 89.12 102 GLY A C 1
ATOM 802 O O . GLY A 1 102 ? -8.383 11.194 20.166 1.00 89.12 102 GLY A O 1
ATOM 803 N N . GLY A 1 103 ? -8.770 10.063 22.064 1.00 90.12 103 GLY A N 1
ATOM 804 C CA . GLY A 1 103 ? -10.023 10.752 22.391 1.00 90.12 103 GLY A CA 1
ATOM 805 C C . GLY A 1 103 ? -11.169 10.423 21.431 1.00 90.12 103 GLY A C 1
ATOM 806 O O . GLY A 1 103 ? -11.376 9.266 21.064 1.00 90.12 103 GLY A O 1
ATOM 807 N N . GLU A 1 104 ? -11.939 11.438 21.037 1.00 87.44 104 GLU A N 1
ATOM 808 C CA . GLU A 1 104 ? -13.086 11.280 20.129 1.00 87.44 104 GLU A CA 1
ATOM 809 C C . GLU A 1 104 ? -12.676 10.803 18.730 1.00 87.44 104 GLU A C 1
ATOM 811 O O . GLU A 1 104 ? -13.400 10.026 18.105 1.00 87.44 104 GLU A O 1
ATOM 816 N N . MET A 1 105 ? -11.475 11.174 18.277 1.00 86.50 105 MET A N 1
ATOM 817 C CA . MET A 1 105 ? -10.941 10.774 16.971 1.00 86.50 105 MET A CA 1
ATOM 818 C C . MET A 1 105 ? -10.739 9.261 16.867 1.00 86.50 105 MET A C 1
ATOM 820 O O . MET A 1 105 ? -11.004 8.679 15.816 1.00 86.50 105 MET A O 1
ATOM 824 N N . LYS A 1 106 ? -10.374 8.598 17.973 1.00 90.81 106 LYS A N 1
ATOM 825 C CA . LYS A 1 106 ? -10.253 7.136 18.026 1.00 90.81 106 LYS A CA 1
ATOM 826 C C . LYS A 1 106 ? -11.587 6.443 17.742 1.00 90.81 106 LYS A C 1
ATOM 828 O O . LYS A 1 106 ? -11.619 5.473 16.994 1.00 90.81 106 LYS A O 1
ATOM 833 N N . LYS A 1 107 ? -12.698 6.966 18.273 1.00 90.94 107 LYS A N 1
ATOM 834 C CA . LYS A 1 107 ? -14.038 6.402 18.025 1.00 90.94 107 LYS A CA 1
ATOM 835 C C . LYS A 1 107 ? -14.441 6.534 16.555 1.00 90.94 107 LYS A C 1
ATOM 837 O O . LYS A 1 107 ? -15.042 5.619 15.997 1.00 90.94 107 LYS A O 1
ATOM 842 N N . ILE A 1 108 ? -14.105 7.663 15.925 1.00 90.12 108 ILE A N 1
ATOM 843 C CA . ILE A 1 108 ? -14.350 7.895 14.494 1.00 90.12 108 ILE A CA 1
ATOM 844 C C . ILE A 1 108 ? -13.514 6.925 13.650 1.00 90.12 108 ILE A C 1
ATOM 846 O O . ILE A 1 108 ? -14.059 6.281 12.753 1.00 90.12 108 ILE A O 1
ATOM 850 N N . TYR A 1 109 ? -12.229 6.773 13.982 1.00 93.31 109 TYR A N 1
ATOM 851 C CA . TYR A 1 109 ? -11.331 5.806 13.351 1.00 93.31 109 TYR A CA 1
ATOM 852 C C . TYR A 1 109 ? -11.872 4.372 13.450 1.00 93.31 109 TYR A C 1
ATOM 854 O O . TYR A 1 109 ? -11.986 3.685 12.442 1.00 93.31 109 TYR A O 1
ATOM 862 N N . GLU A 1 110 ? -12.263 3.920 14.644 1.00 93.88 110 GLU A N 1
ATOM 863 C CA . GLU A 1 110 ? -12.768 2.557 14.860 1.00 93.88 110 GLU A CA 1
ATOM 864 C C . GLU A 1 110 ? -14.076 2.299 14.102 1.00 93.88 110 GLU A C 1
ATOM 866 O O . GLU A 1 110 ? -14.233 1.251 13.472 1.00 93.88 110 GLU A O 1
ATOM 871 N N . LYS A 1 111 ? -14.998 3.272 14.095 1.00 94.12 111 LYS A N 1
ATOM 872 C CA . LYS A 1 111 ? -16.245 3.177 13.325 1.00 94.12 111 LYS A CA 1
ATOM 873 C C . LYS A 1 111 ? -15.979 3.095 11.820 1.00 94.12 111 LYS A C 1
ATOM 875 O O . LYS A 1 111 ? -16.618 2.303 11.130 1.00 94.12 111 LYS A O 1
ATOM 880 N N . GLY A 1 112 ? -15.056 3.907 11.309 1.00 93.81 112 GLY A N 1
ATOM 881 C CA . GLY A 1 112 ? -14.684 3.886 9.896 1.00 93.81 112 GLY A CA 1
ATOM 882 C C . GLY A 1 112 ? -13.951 2.602 9.503 1.00 93.81 112 GLY A C 1
ATOM 883 O O . GLY A 1 112 ? -14.247 2.048 8.449 1.00 93.81 112 GLY A O 1
ATOM 884 N N . LEU A 1 113 ? -13.072 2.084 10.367 1.00 94.69 113 LEU A N 1
ATOM 885 C CA . LEU A 1 113 ? -12.399 0.800 10.166 1.00 94.69 113 LEU A CA 1
ATOM 886 C C . LEU A 1 113 ? -13.411 -0.345 10.077 1.00 94.69 113 LEU A C 1
ATOM 888 O O . LEU A 1 113 ? -13.292 -1.202 9.207 1.00 94.69 113 LEU A O 1
ATOM 892 N N . PHE A 1 114 ? -14.422 -0.348 10.948 1.00 95.00 114 PHE A N 1
ATOM 893 C CA . PHE A 1 114 ? -15.491 -1.340 10.891 1.00 95.00 114 PHE A CA 1
ATOM 894 C C . PHE A 1 114 ? -16.225 -1.296 9.543 1.00 95.00 114 PHE A C 1
ATOM 896 O O . PHE A 1 114 ? -16.331 -2.322 8.879 1.00 95.00 114 PHE A O 1
ATOM 903 N N . ALA A 1 115 ? -16.658 -0.112 9.097 1.00 93.94 115 ALA A N 1
ATOM 904 C CA . ALA A 1 115 ? -17.328 0.043 7.804 1.00 93.94 115 ALA A CA 1
ATOM 905 C C . ALA A 1 115 ? -16.434 -0.382 6.624 1.00 93.94 115 ALA A C 1
ATOM 907 O O . ALA A 1 115 ? -16.887 -1.090 5.730 1.00 93.94 115 ALA A O 1
ATOM 908 N N . PHE A 1 116 ? -15.149 -0.017 6.659 1.00 94.12 116 PHE A N 1
ATOM 909 C CA . PHE A 1 116 ? -14.161 -0.416 5.656 1.00 94.12 116 PHE A CA 1
ATOM 910 C C . PHE A 1 116 ? -14.021 -1.942 5.545 1.00 94.12 116 PHE A C 1
ATOM 912 O O . 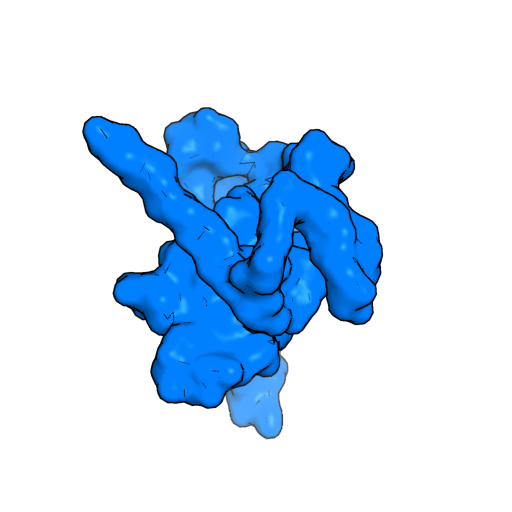PHE A 1 116 ? -13.907 -2.476 4.443 1.00 94.12 116 PHE A O 1
ATOM 919 N N . LEU A 1 117 ? -14.026 -2.651 6.679 1.00 94.19 117 LEU A N 1
ATOM 920 C CA . LEU A 1 117 ? -13.945 -4.112 6.708 1.00 94.19 117 LEU A CA 1
ATOM 921 C C . LEU A 1 117 ? -15.244 -4.780 6.247 1.00 94.19 117 LEU A C 1
ATOM 923 O O . LEU A 1 117 ? -15.176 -5.829 5.613 1.00 94.19 117 LEU A O 1
ATOM 927 N N . GLU A 1 118 ? -16.403 -4.188 6.541 1.00 94.69 118 GLU A N 1
ATOM 928 C CA . GLU A 1 118 ? -17.694 -4.688 6.055 1.00 94.69 118 GLU A CA 1
ATOM 929 C C . GLU A 1 118 ? -17.812 -4.562 4.534 1.00 94.69 118 GLU A C 1
ATOM 931 O O . GLU A 1 118 ? -18.215 -5.519 3.880 1.00 94.69 118 GLU A O 1
ATOM 936 N N . GLU A 1 119 ? -17.381 -3.440 3.949 1.00 89.06 119 GLU A N 1
ATOM 937 C CA . GLU A 1 119 ? -17.330 -3.278 2.488 1.00 89.06 119 GLU A CA 1
ATOM 938 C C . GLU A 1 119 ? -16.462 -4.346 1.810 1.00 89.06 119 GLU A C 1
ATOM 940 O O . GLU A 1 119 ? -16.766 -4.768 0.701 1.00 89.06 119 GLU A O 1
ATOM 945 N N . ALA A 1 120 ? -15.394 -4.806 2.469 1.00 89.06 120 ALA A N 1
ATOM 946 C CA . ALA A 1 120 ? -14.496 -5.825 1.928 1.00 89.06 120 ALA A CA 1
ATOM 947 C C . ALA A 1 120 ? -15.069 -7.257 1.971 1.00 89.06 120 ALA A C 1
ATOM 949 O O . ALA A 1 120 ? -14.437 -8.176 1.448 1.00 89.06 120 ALA A O 1
ATOM 950 N N . ARG A 1 121 ? -16.219 -7.471 2.625 1.00 89.44 121 ARG A N 1
ATOM 951 C CA . ARG A 1 121 ? -16.905 -8.775 2.720 1.00 89.44 121 ARG A CA 1
ATOM 952 C C . ARG A 1 121 ? -1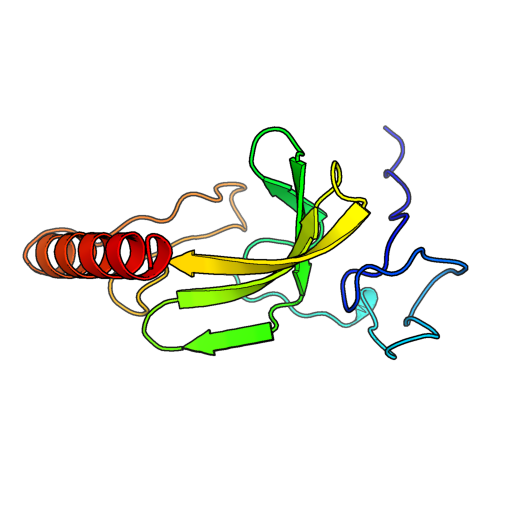8.007 -8.960 1.675 1.00 89.44 121 ARG A C 1
ATOM 954 O O . ARG A 1 121 ? -18.551 -10.061 1.590 1.00 89.44 121 ARG A O 1
ATOM 961 N N . ILE A 1 122 ? -18.355 -7.896 0.95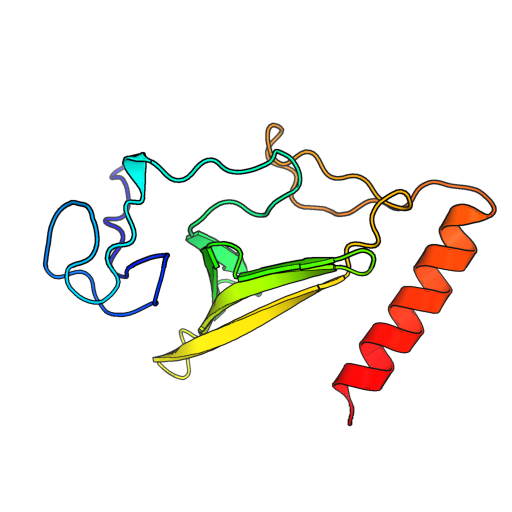5 1.00 69.81 122 ILE A N 1
ATOM 962 C CA . ILE A 1 122 ? -19.384 -7.865 -0.093 1.00 69.81 122 ILE A CA 1
ATOM 963 C C . ILE A 1 122 ? -18.729 -8.186 -1.436 1.00 69.81 122 ILE A C 1
ATOM 965 O O . ILE A 1 122 ? -19.320 -8.996 -2.183 1.00 69.81 122 ILE A O 1
#

Radius of gyration: 15.88 Å; chains: 1; bounding box: 44×30×44 Å

Secondary structure (DSSP, 8-state):
-PPPP--B-TTT-PBP-SSSS-TTT---GGG----TTSPPTT-EEGGGTEEEEEEEEEETTEEEEEEEETTTTEEEEEEEE--TTTEE--GGGT----EE-STHHHHHHHHHHHHHHHHTT-

Foldseek 3Di:
DDDDDDQAALVARHGDPDDAQDPVPRDGPVPDDDDQLDDDFQDAPDNNQKGWGAWPDDDQQWTWTWMAGPVVRDIDIDTDGDRPPQWDDGCVVVDNDIGGDDDPSVVVSVVSVVVVVVVVVD

pLDDT: mean 88.69, std 11.52, range [33.53, 98.0]

Sequence (122 aa):
MGLKKQERCMGCMKPLDWDGRCSSCGFDQNKYLVEPHYLPLGTLLKNGEYMVGRVLGEGGFGITYMGFDQNLLSRVAIKEYYPVGYVSRDVSVGDYTVRSYGGEMKKIYEKGLFAFLEEARI